Protein AF-A0A2E0XUL4-F1 (afdb_monomer_lite)

Sequence (107 aa):
MTVLIILLITSLSYIGIAFFVNEKNAEYLLSGYSLMNKQEKEKFDLKSYLIFFKKYWINIGVASSLVTCFSFLLFSEIIMIITHALVLIIPLPYFIYKFYKDFKLPE

Secondary structure (DSSP, 8-state):
-HHHHHHHHHHHHHHHHHHH--TTTHHHH-HHHHT--HHHHHHS-HHHHHHHHHHHHHHHHHHHHHHHHHHHHHS-HHHHHHHHHHHHHTTHHHHHHHHHHHSPPP-

Foldseek 3Di:
DVLLVVQLVVLVVLLVVLVVDDPVCCCPPPPLLVPDDPVQVVVWPVVVVSVLSSVLSNQLSVVLNVLLVVCVVPHDPVVSVVSSVCSVVVCVVVSVVVCCVPTPRDD

pLDDT: mean 94.45, std 7.22, range [54.19, 98.44]

Radius of gyration: 16.43 Å; chains: 1; bounding box: 32×25×50 Å

Structure (mmCIF, N/CA/C/O backbone):
data_AF-A0A2E0XUL4-F1
#
_entry.id   AF-A0A2E0XUL4-F1
#
loop_
_atom_site.group_PDB
_atom_site.id
_atom_site.type_symbol
_atom_site.label_atom_id
_atom_site.label_alt_id
_atom_site.label_comp_id
_atom_site.label_asym_id
_atom_site.label_entity_id
_atom_site.label_seq_id
_atom_site.pdbx_PDB_ins_code
_atom_site.Cartn_x
_atom_site.Cartn_y
_atom_site.Cartn_z
_atom_site.occupancy
_atom_site.B_iso_or_equiv
_atom_site.auth_seq_id
_atom_site.auth_comp_id
_atom_site.auth_asym_id
_atom_site.auth_atom_id
_atom_site.pdbx_PDB_model_num
ATOM 1 N N . MET A 1 1 ? 15.765 -5.794 -16.522 1.00 87.81 1 MET A N 1
ATOM 2 C CA . MET A 1 1 ? 15.330 -6.992 -15.756 1.00 87.81 1 MET A CA 1
ATOM 3 C C . MET A 1 1 ? 15.456 -6.783 -14.248 1.00 87.81 1 MET A C 1
ATOM 5 O O . MET A 1 1 ? 14.495 -7.045 -13.543 1.00 87.81 1 MET A O 1
ATOM 9 N N . THR A 1 2 ? 16.579 -6.259 -13.747 1.00 95.56 2 THR A N 1
ATOM 10 C CA . THR A 1 2 ? 16.774 -5.973 -12.312 1.00 95.56 2 THR A CA 1
ATOM 11 C C . THR A 1 2 ? 15.701 -5.053 -11.725 1.00 95.56 2 THR A C 1
ATOM 13 O O . THR A 1 2 ? 15.080 -5.405 -10.728 1.00 95.56 2 THR A O 1
ATOM 16 N N . VAL A 1 3 ? 15.419 -3.914 -12.370 1.00 96.06 3 VAL A N 1
ATOM 17 C CA . VAL A 1 3 ? 14.420 -2.955 -11.864 1.00 96.06 3 VAL A CA 1
ATOM 18 C C . VAL A 1 3 ? 13.013 -3.552 -11.834 1.00 96.06 3 VAL A C 1
ATOM 20 O O . VAL A 1 3 ? 12.297 -3.350 -10.863 1.00 96.06 3 VAL A O 1
ATOM 23 N N . LEU A 1 4 ? 12.641 -4.364 -12.828 1.00 97.25 4 LEU A N 1
ATOM 24 C CA . LEU A 1 4 ? 11.369 -5.094 -12.825 1.00 97.25 4 LEU A CA 1
ATOM 25 C C . LEU A 1 4 ? 11.228 -5.959 -11.563 1.00 97.25 4 LEU A C 1
ATOM 27 O O . LEU A 1 4 ? 10.227 -5.859 -10.862 1.00 97.25 4 LEU A O 1
ATOM 31 N N . ILE A 1 5 ? 12.241 -6.773 -11.250 1.00 97.88 5 ILE A N 1
ATOM 32 C CA . ILE A 1 5 ? 12.219 -7.656 -10.074 1.00 97.88 5 ILE A CA 1
ATOM 33 C C . ILE A 1 5 ? 12.096 -6.834 -8.784 1.00 97.88 5 ILE A C 1
ATOM 35 O O . ILE A 1 5 ? 11.277 -7.162 -7.928 1.00 97.88 5 ILE A O 1
ATOM 39 N N . ILE A 1 6 ? 12.855 -5.741 -8.663 1.00 98.12 6 ILE A N 1
ATOM 40 C CA . ILE A 1 6 ? 12.797 -4.846 -7.496 1.00 98.12 6 ILE A CA 1
ATOM 41 C C . ILE A 1 6 ? 11.394 -4.253 -7.328 1.00 98.12 6 ILE A C 1
ATOM 43 O O . ILE A 1 6 ? 10.852 -4.266 -6.222 1.00 98.12 6 ILE A O 1
ATOM 47 N N . LEU A 1 7 ? 10.788 -3.763 -8.411 1.00 98.12 7 LEU A N 1
ATOM 48 C CA . LEU A 1 7 ? 9.453 -3.170 -8.368 1.00 98.12 7 LEU A CA 1
ATOM 49 C C . LEU A 1 7 ? 8.376 -4.212 -8.044 1.00 98.12 7 LEU A C 1
ATOM 51 O O . LEU A 1 7 ? 7.467 -3.910 -7.281 1.00 98.12 7 LEU A O 1
ATOM 55 N N . LEU A 1 8 ? 8.500 -5.452 -8.525 1.00 98.31 8 LEU A N 1
ATOM 56 C CA . LEU A 1 8 ? 7.563 -6.528 -8.175 1.00 98.31 8 LEU A CA 1
ATOM 57 C C . LEU A 1 8 ? 7.693 -6.976 -6.713 1.00 98.31 8 LEU A C 1
ATOM 59 O O . LEU A 1 8 ? 6.681 -7.198 -6.050 1.00 98.31 8 LEU A O 1
ATOM 63 N N . ILE A 1 9 ? 8.915 -7.063 -6.179 1.00 98.44 9 ILE A N 1
ATOM 64 C CA . ILE A 1 9 ? 9.133 -7.319 -4.744 1.00 98.44 9 ILE A CA 1
ATOM 65 C C . ILE A 1 9 ? 8.546 -6.171 -3.915 1.00 98.44 9 ILE A C 1
ATOM 67 O O . ILE A 1 9 ? 7.877 -6.403 -2.907 1.00 98.44 9 ILE A O 1
ATOM 71 N N . THR A 1 10 ? 8.739 -4.934 -4.369 1.00 98.12 10 THR A N 1
ATOM 72 C CA . THR A 1 10 ? 8.145 -3.745 -3.750 1.00 98.12 10 THR A CA 1
ATOM 73 C C . THR A 1 10 ? 6.614 -3.828 -3.752 1.00 98.12 10 THR A C 1
ATOM 75 O O . THR A 1 10 ? 5.997 -3.671 -2.698 1.00 98.12 10 THR A O 1
ATOM 78 N N . SER A 1 11 ? 5.990 -4.190 -4.876 1.00 98.12 11 SER A N 1
ATOM 79 C CA . SER A 1 11 ? 4.543 -4.422 -4.959 1.00 98.12 11 SER A CA 1
ATOM 80 C C . SER A 1 11 ? 4.057 -5.526 -4.020 1.00 98.12 11 SER A C 1
ATOM 82 O O . SER A 1 11 ? 3.005 -5.386 -3.392 1.00 98.12 11 SER A O 1
ATOM 84 N N . LEU A 1 12 ? 4.826 -6.608 -3.877 1.00 98.12 12 LEU A N 1
ATOM 85 C CA . LEU A 1 12 ? 4.515 -7.683 -2.939 1.00 98.12 12 LEU A CA 1
ATOM 86 C C . LEU 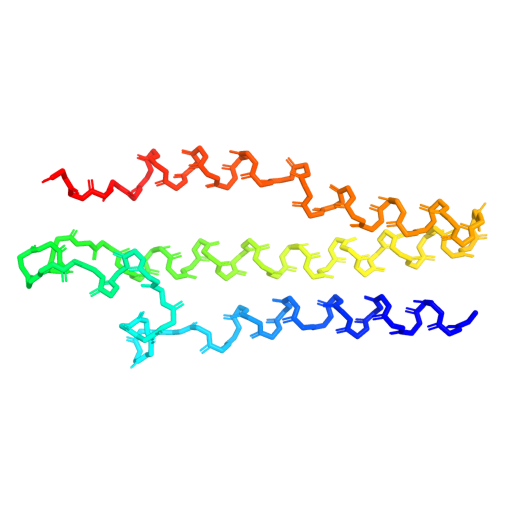A 1 12 ? 4.574 -7.196 -1.485 1.00 98.12 12 LEU A C 1
ATOM 88 O O . LEU A 1 12 ? 3.730 -7.590 -0.680 1.00 98.12 12 LEU A O 1
ATOM 92 N N . SER A 1 13 ? 5.507 -6.299 -1.151 1.00 98.12 13 SER A N 1
ATOM 93 C CA . SER A 1 13 ? 5.576 -5.706 0.189 1.00 98.12 13 SER A CA 1
ATOM 94 C C . SER A 1 13 ? 4.303 -4.926 0.549 1.00 98.12 13 SER A C 1
ATOM 96 O O . SER A 1 13 ? 3.835 -5.030 1.681 1.00 98.12 13 SER A O 1
ATOM 98 N N . TYR A 1 14 ? 3.669 -4.247 -0.418 1.00 97.44 14 TYR A N 1
ATOM 99 C CA . TYR A 1 14 ? 2.387 -3.559 -0.214 1.00 97.44 14 TYR A CA 1
ATOM 100 C C . TYR A 1 14 ? 1.267 -4.533 0.149 1.00 97.44 14 TYR A C 1
ATOM 102 O O . TYR A 1 14 ? 0.515 -4.296 1.092 1.00 97.44 14 TYR A O 1
ATOM 110 N N . ILE A 1 15 ? 1.196 -5.673 -0.541 1.00 97.81 15 ILE A N 1
ATOM 111 C CA . ILE A 1 15 ? 0.263 -6.750 -0.187 1.00 97.81 15 ILE A CA 1
ATOM 112 C C . ILE A 1 15 ? 0.598 -7.285 1.210 1.00 97.81 15 ILE A C 1
ATOM 114 O O . ILE A 1 15 ? -0.302 -7.484 2.022 1.00 97.81 15 ILE A O 1
ATOM 118 N N . GLY A 1 16 ? 1.886 -7.445 1.523 1.00 97.38 16 GLY A N 1
ATOM 119 C CA . GLY A 1 16 ? 2.364 -7.804 2.856 1.00 97.38 16 GLY A CA 1
ATOM 120 C C . GLY A 1 16 ? 1.790 -6.895 3.944 1.00 97.38 16 GLY A C 1
ATOM 121 O O . GLY A 1 16 ? 1.195 -7.401 4.894 1.00 97.38 16 GLY A O 1
ATOM 122 N N . ILE A 1 17 ? 1.872 -5.569 3.781 1.00 96.56 17 ILE A N 1
ATOM 123 C CA . ILE A 1 17 ? 1.323 -4.591 4.741 1.00 96.56 17 ILE A CA 1
ATOM 124 C C . ILE A 1 17 ? -0.159 -4.871 5.043 1.00 96.56 17 ILE A C 1
ATOM 126 O O . ILE A 1 17 ? -0.563 -4.832 6.208 1.00 96.56 17 ILE A O 1
ATOM 130 N N . ALA A 1 18 ? -0.959 -5.228 4.033 1.00 95.88 18 ALA A N 1
ATOM 131 C CA . ALA A 1 18 ? -2.369 -5.565 4.228 1.00 95.88 18 ALA A CA 1
ATOM 132 C C . ALA A 1 18 ? -2.567 -6.761 5.181 1.00 95.88 18 ALA A C 1
ATOM 134 O O . ALA A 1 18 ? -3.488 -6.767 5.996 1.00 95.88 18 ALA A O 1
ATOM 135 N N . PHE A 1 19 ? -1.713 -7.780 5.107 1.00 94.62 19 PHE A N 1
ATOM 136 C CA . PHE A 1 19 ? -1.853 -8.980 5.938 1.00 94.62 19 PHE A CA 1
ATOM 137 C C . PHE A 1 19 ? -1.152 -8.866 7.294 1.00 94.62 19 PHE A C 1
ATOM 139 O O . PHE A 1 19 ? -1.615 -9.469 8.264 1.00 94.62 19 PHE A O 1
ATOM 146 N N . PHE A 1 20 ? -0.083 -8.073 7.388 1.00 96.38 20 PHE A N 1
ATOM 147 C CA . PHE A 1 20 ? 0.643 -7.867 8.640 1.00 96.38 20 PHE A CA 1
ATOM 148 C C . PHE A 1 20 ? -0.160 -7.040 9.650 1.00 96.38 20 PHE A C 1
ATOM 150 O O . PHE A 1 20 ? -0.141 -7.370 10.836 1.00 96.38 20 PHE A O 1
ATOM 157 N N . VAL A 1 21 ? -0.898 -6.014 9.213 1.00 96.88 21 VAL A N 1
ATOM 158 C CA . VAL A 1 21 ? -1.676 -5.148 10.118 1.00 96.88 21 VAL A CA 1
ATOM 159 C C . VAL A 1 21 ? -3.042 -5.767 10.450 1.00 96.88 21 VAL A C 1
ATOM 161 O O . VAL A 1 21 ? -3.852 -6.083 9.571 1.00 96.88 21 VAL A O 1
ATOM 16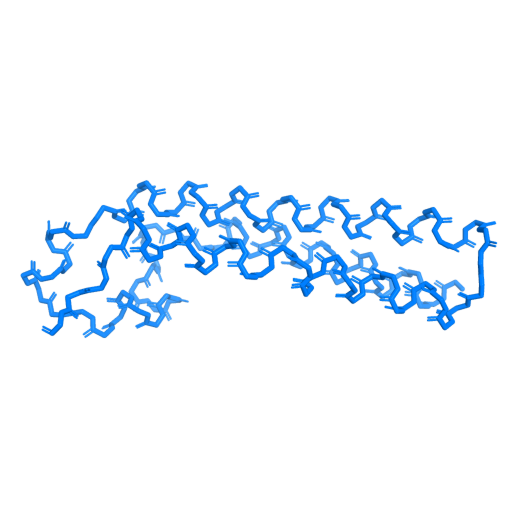4 N N . ASN A 1 22 ? -3.315 -5.951 11.741 1.00 96.62 22 ASN A N 1
ATOM 165 C CA . ASN A 1 22 ? -4.535 -6.567 12.265 1.00 96.62 22 ASN A CA 1
ATOM 166 C C . ASN A 1 22 ? -4.898 -6.025 13.662 1.00 96.62 22 ASN A C 1
ATOM 168 O O . ASN A 1 22 ? -4.159 -5.246 14.250 1.00 96.62 22 ASN A O 1
ATOM 172 N N . GLU A 1 23 ? -6.037 -6.450 14.214 1.00 95.62 23 GLU A N 1
ATOM 173 C CA . GLU A 1 23 ? -6.546 -5.950 15.504 1.00 95.62 23 GLU A CA 1
ATOM 174 C C . GLU A 1 23 ? -5.566 -6.164 16.670 1.00 95.62 23 GLU A C 1
ATOM 176 O O . GLU A 1 23 ? -5.489 -5.328 17.564 1.00 95.62 23 GLU A O 1
ATOM 181 N N . LYS A 1 24 ? -4.767 -7.242 16.648 1.00 96.12 24 LYS A N 1
ATOM 182 C CA . LYS A 1 24 ? -3.838 -7.583 17.739 1.00 96.12 24 LYS A CA 1
ATOM 183 C C . LYS A 1 24 ? -2.595 -6.698 17.772 1.00 96.12 24 LYS A C 1
ATOM 185 O O . LYS A 1 24 ? -1.956 -6.603 18.812 1.00 96.12 24 LYS A O 1
ATOM 190 N N . ASN A 1 25 ? -2.214 -6.107 16.640 1.00 96.12 25 ASN A N 1
ATOM 191 C CA . ASN A 1 25 ? -1.011 -5.279 16.525 1.00 96.12 25 ASN A CA 1
ATOM 192 C C . ASN A 1 25 ? -1.292 -3.848 16.048 1.00 96.12 25 ASN A C 1
ATOM 194 O O . ASN A 1 25 ? -0.356 -3.063 15.904 1.00 96.12 25 ASN A O 1
ATOM 198 N N . ALA A 1 26 ? -2.565 -3.490 15.863 1.00 95.25 26 ALA A N 1
ATOM 199 C CA . ALA A 1 26 ? -3.013 -2.149 15.510 1.00 95.25 26 ALA A CA 1
ATOM 200 C C . ALA A 1 26 ? -2.445 -1.082 16.456 1.00 95.25 26 ALA A C 1
ATOM 202 O O . ALA A 1 26 ? -2.004 -0.036 15.999 1.00 95.25 26 ALA A O 1
ATOM 203 N N . GLU A 1 27 ? -2.374 -1.371 17.757 1.00 95.00 27 GLU A N 1
ATOM 204 C CA . GLU A 1 27 ? -1.807 -0.458 18.758 1.00 95.00 27 GLU A CA 1
ATOM 205 C C . GLU A 1 27 ? -0.324 -0.137 18.541 1.00 95.00 27 GLU A C 1
ATOM 207 O O . GLU A 1 27 ? 0.130 0.922 18.957 1.00 95.00 27 GLU A O 1
ATOM 212 N N . TYR A 1 28 ? 0.425 -0.997 17.855 1.00 94.50 28 TYR A N 1
ATOM 213 C CA . TYR A 1 28 ? 1.850 -0.784 17.596 1.00 94.50 28 TYR A CA 1
ATOM 214 C C . TYR A 1 28 ? 2.129 -0.314 16.165 1.00 94.50 28 TYR A C 1
ATOM 216 O O . TYR A 1 28 ? 3.133 0.350 15.926 1.00 94.50 28 TYR A O 1
ATOM 224 N N . LEU A 1 29 ? 1.268 -0.674 15.208 1.00 94.88 29 LEU A N 1
ATOM 225 C CA . LEU A 1 29 ? 1.501 -0.452 13.776 1.00 94.88 29 LEU A CA 1
ATOM 226 C C . LEU A 1 29 ? 0.680 0.696 13.177 1.00 94.88 29 LEU A C 1
ATOM 228 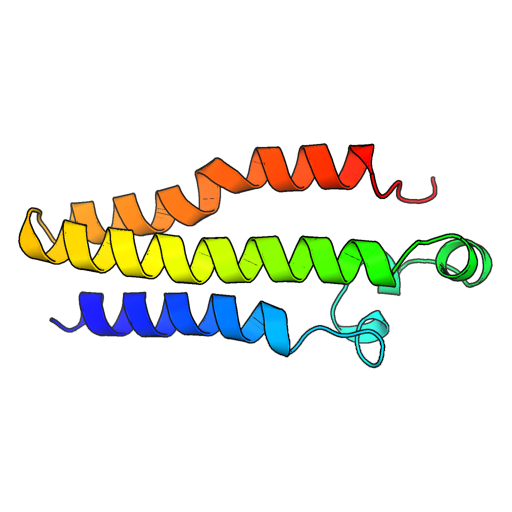O O . LEU A 1 29 ? 1.010 1.171 12.091 1.00 94.88 29 LEU A O 1
ATOM 232 N N . LEU A 1 30 ? -0.382 1.147 13.849 1.00 93.88 30 LEU A N 1
ATOM 233 C CA . LEU A 1 30 ? -1.228 2.245 13.387 1.00 93.88 30 LEU A CA 1
ATOM 234 C C . LEU A 1 30 ? -1.058 3.445 14.311 1.00 93.88 30 LEU A C 1
ATOM 236 O O . LEU A 1 30 ? -1.781 3.567 15.292 1.00 93.88 30 LEU A O 1
ATOM 240 N N . SER A 1 31 ? -0.154 4.364 13.965 1.00 89.31 31 SER A N 1
ATOM 241 C CA . SER A 1 31 ? 0.166 5.543 14.788 1.00 89.31 31 SER A CA 1
ATOM 242 C C . SER A 1 31 ? -1.069 6.337 15.227 1.00 89.31 31 SER A C 1
ATOM 244 O O . SER A 1 31 ? -1.162 6.728 16.385 1.00 89.31 31 SER A O 1
ATOM 246 N N . GLY A 1 32 ? -2.053 6.513 14.338 1.00 88.19 32 GLY A N 1
ATOM 247 C CA . GLY A 1 32 ? -3.314 7.178 14.675 1.00 88.19 32 GLY A CA 1
ATOM 248 C C . GLY A 1 32 ? -4.112 6.453 15.762 1.00 88.19 32 GLY A C 1
ATOM 249 O O . GLY A 1 32 ? -4.687 7.103 16.621 1.00 88.19 32 GLY A O 1
ATOM 250 N N . TYR A 1 33 ? -4.101 5.119 15.771 1.00 92.62 33 TYR A N 1
ATOM 251 C CA . TYR A 1 33 ? -4.750 4.312 16.807 1.00 92.62 33 TYR A CA 1
ATOM 252 C C . TYR A 1 33 ? -3.894 4.213 18.080 1.00 92.62 33 TYR A C 1
ATOM 254 O O . TYR A 1 33 ? -4.431 4.217 19.184 1.00 92.62 33 TYR A O 1
ATOM 262 N N . SER A 1 34 ? -2.562 4.168 17.957 1.00 93.31 34 SER A N 1
ATOM 263 C CA . SER A 1 34 ? -1.626 4.174 19.091 1.00 93.31 34 SER A CA 1
ATOM 264 C C . SER A 1 34 ? -1.781 5.420 19.963 1.00 93.31 34 SER A C 1
ATOM 266 O O . SER A 1 34 ? -1.707 5.320 21.185 1.00 93.31 34 SER A O 1
ATOM 268 N N . LEU A 1 35 ? -2.000 6.576 19.328 1.00 92.81 35 LEU A N 1
ATOM 269 C CA . LEU A 1 35 ? -2.142 7.872 19.993 1.00 92.81 35 LEU A CA 1
ATOM 270 C C . LEU A 1 35 ? -3.503 8.064 20.675 1.00 92.81 35 LEU A C 1
ATOM 272 O O . LEU A 1 35 ? -3.621 8.940 21.527 1.00 92.81 35 LEU A O 1
ATOM 276 N N . MET A 1 36 ? -4.507 7.251 20.335 1.00 92.19 36 MET A N 1
ATOM 277 C CA . MET A 1 36 ? -5.829 7.352 20.943 1.00 92.19 36 MET A CA 1
ATOM 278 C C . MET A 1 36 ? -5.806 6.932 22.416 1.00 92.19 36 MET A C 1
ATOM 280 O O . MET A 1 36 ? -5.253 5.887 22.789 1.00 92.19 36 MET A O 1
ATOM 284 N N . ASN A 1 37 ? -6.483 7.707 23.258 1.00 92.31 37 ASN A N 1
ATOM 285 C CA . ASN A 1 37 ? -6.779 7.319 24.630 1.00 92.31 37 ASN A CA 1
ATOM 286 C C . ASN A 1 37 ? -7.839 6.197 24.669 1.00 92.31 37 ASN A C 1
ATOM 288 O O . ASN A 1 37 ? -8.408 5.786 23.657 1.00 92.31 37 ASN A O 1
ATOM 292 N N . LYS A 1 38 ? -8.122 5.667 25.862 1.00 92.81 38 LYS A N 1
ATOM 293 C CA . LYS A 1 38 ? -9.036 4.526 26.013 1.00 92.81 38 LYS A CA 1
ATOM 294 C C . LYS A 1 38 ? -10.460 4.815 25.506 1.00 92.81 38 LYS A C 1
ATOM 296 O O . LYS A 1 38 ? -11.038 3.967 24.836 1.00 92.81 38 LYS A O 1
ATOM 301 N N . GLN A 1 39 ? -11.002 6.002 25.783 1.00 91.69 39 GLN A N 1
ATOM 302 C CA . GLN A 1 39 ? -12.364 6.377 25.373 1.00 91.69 39 GLN A CA 1
ATOM 303 C C . GLN A 1 39 ? -12.481 6.536 23.853 1.00 91.69 39 GLN A C 1
ATOM 305 O O . GLN A 1 39 ? -13.525 6.263 23.265 1.00 91.69 39 GLN A O 1
ATOM 310 N N . GLU A 1 40 ? -11.408 6.990 23.219 1.00 92.00 40 GLU A N 1
ATOM 311 C CA . GLU A 1 40 ? -11.300 7.152 21.773 1.00 92.00 40 GLU A CA 1
ATOM 312 C C . GLU A 1 40 ? -11.194 5.803 21.069 1.00 92.00 40 GLU A C 1
ATOM 314 O O . GLU A 1 40 ? -11.945 5.545 20.128 1.00 92.00 40 GLU A O 1
ATOM 319 N N . LYS A 1 41 ? -10.341 4.906 21.585 1.00 91.81 41 LYS A N 1
ATOM 320 C CA . LYS A 1 41 ? -10.217 3.526 21.094 1.00 91.81 41 LYS A CA 1
ATOM 321 C C . LYS A 1 41 ? -11.544 2.770 21.182 1.00 91.81 41 LYS A C 1
ATOM 323 O O . LYS A 1 41 ? -11.889 2.058 20.248 1.00 91.81 41 LYS A O 1
ATOM 328 N N . GLU A 1 42 ? -12.306 2.957 22.261 1.00 90.81 42 GLU A N 1
ATOM 329 C CA . GLU A 1 42 ? -13.630 2.336 22.440 1.00 90.81 42 GLU A CA 1
ATOM 330 C C . GLU A 1 42 ? -14.677 2.828 21.422 1.00 90.81 42 GLU A C 1
ATOM 332 O O . GLU A 1 42 ? -15.606 2.091 21.096 1.00 90.81 42 GLU A O 1
ATOM 337 N N . LYS A 1 43 ? -14.533 4.053 20.902 1.00 91.44 43 LYS A N 1
ATOM 338 C CA . LYS A 1 43 ? -15.438 4.638 19.896 1.00 91.44 43 LYS A CA 1
ATOM 339 C C . LYS A 1 43 ? -14.969 4.418 18.457 1.00 91.44 43 LYS A C 1
ATOM 341 O O . LYS A 1 43 ? -15.765 4.576 17.532 1.00 91.44 43 LYS A O 1
ATOM 346 N N . PHE A 1 44 ? -13.693 4.103 18.252 1.00 92.44 44 PHE A N 1
ATOM 347 C CA . PHE A 1 44 ? -13.111 3.926 16.929 1.00 92.44 44 PHE A CA 1
ATOM 348 C C . PHE A 1 44 ? -13.499 2.568 16.333 1.00 92.44 44 PHE A C 1
ATOM 350 O O . PHE A 1 44 ? -13.189 1.517 16.893 1.00 92.44 44 PHE A O 1
ATOM 357 N N . ASP A 1 45 ? -14.126 2.571 15.154 1.00 94.31 45 ASP A N 1
ATOM 358 C CA . ASP A 1 45 ? -14.438 1.338 14.422 1.00 94.31 45 ASP A CA 1
ATOM 359 C C . ASP A 1 45 ? -13.178 0.761 13.746 1.00 94.31 45 ASP A C 1
ATOM 361 O O . ASP A 1 45 ? -12.967 0.859 12.529 1.00 94.31 45 ASP A O 1
ATOM 365 N N . LEU A 1 46 ? -12.317 0.147 14.567 1.00 94.94 46 LEU A N 1
ATOM 366 C CA . LEU A 1 46 ? -11.056 -0.453 14.134 1.00 94.94 46 LEU A CA 1
ATOM 367 C C . LEU A 1 46 ? -11.273 -1.544 13.083 1.00 94.94 46 LEU A C 1
ATOM 369 O O . LEU A 1 46 ? -10.480 -1.675 12.149 1.00 94.94 46 LEU A O 1
ATOM 373 N N . LYS A 1 47 ? -12.344 -2.329 13.209 1.00 95.69 47 LYS A N 1
ATOM 374 C CA . LYS A 1 47 ? -12.604 -3.460 12.318 1.00 95.69 47 LYS A CA 1
ATOM 375 C C . LYS A 1 47 ? -12.920 -2.979 10.906 1.00 95.69 47 LYS A C 1
ATOM 377 O O . LYS A 1 47 ? -12.306 -3.461 9.947 1.00 95.69 47 LYS A O 1
ATOM 382 N N . SER A 1 48 ? -13.817 -2.004 10.769 1.00 96.12 48 SER A N 1
ATOM 383 C CA . SER A 1 48 ? -14.123 -1.402 9.468 1.00 96.12 48 SER A CA 1
ATOM 384 C C . SER A 1 48 ? -12.916 -0.660 8.890 1.00 96.12 48 SER A C 1
ATOM 386 O O . SER A 1 48 ? -12.648 -0.782 7.689 1.00 96.12 48 SER A O 1
ATOM 388 N N . TYR A 1 49 ? -12.132 0.027 9.732 1.00 95.94 49 TYR A N 1
ATOM 389 C CA . TYR A 1 49 ? -10.889 0.673 9.302 1.00 95.94 49 TYR A CA 1
ATOM 390 C C . TYR A 1 49 ? -9.896 -0.340 8.723 1.00 95.94 49 TYR A C 1
ATOM 392 O O . TYR A 1 49 ? -9.368 -0.133 7.630 1.00 95.94 49 TYR A O 1
ATOM 400 N N . LEU A 1 50 ? -9.671 -1.469 9.400 1.00 96.94 50 LEU A N 1
ATOM 401 C CA . LEU A 1 50 ? -8.753 -2.505 8.928 1.00 96.94 50 LEU A CA 1
ATOM 402 C C . LEU A 1 50 ? -9.221 -3.138 7.613 1.00 96.94 50 LEU A C 1
ATOM 404 O O . LEU A 1 50 ? -8.388 -3.435 6.758 1.00 96.94 50 LEU A O 1
ATOM 408 N N . ILE A 1 51 ? -10.530 -3.317 7.403 1.00 97.19 51 ILE A N 1
ATOM 409 C CA . ILE A 1 51 ? -11.073 -3.783 6.113 1.00 97.19 51 ILE A CA 1
ATOM 410 C C . ILE A 1 51 ? -10.757 -2.770 5.002 1.00 97.19 51 ILE A C 1
ATOM 412 O O . ILE A 1 51 ? -10.288 -3.153 3.925 1.00 97.19 51 ILE A O 1
ATOM 416 N N . PHE A 1 52 ? -10.975 -1.479 5.264 1.00 96.88 52 PHE A N 1
ATOM 417 C CA . PHE A 1 52 ? -10.648 -0.399 4.333 1.00 96.88 52 PHE A CA 1
ATOM 418 C C . PHE A 1 52 ? -9.141 -0.335 4.024 1.00 96.88 52 PHE A C 1
ATOM 420 O O . PHE A 1 52 ? -8.755 -0.336 2.852 1.00 96.88 52 PHE A O 1
ATOM 427 N N . PHE A 1 53 ? -8.300 -0.360 5.058 1.00 96.69 53 PHE A N 1
ATOM 428 C CA . PHE A 1 53 ? -6.840 -0.351 4.967 1.00 96.69 53 PHE A CA 1
ATOM 429 C C . PHE A 1 53 ? -6.314 -1.532 4.143 1.00 96.69 53 PHE A C 1
ATOM 431 O O . PHE A 1 53 ? -5.526 -1.348 3.214 1.00 96.69 53 PHE A O 1
ATOM 438 N N . LYS A 1 54 ? -6.808 -2.744 4.417 1.00 97.62 54 LYS A N 1
ATOM 439 C CA . LYS A 1 54 ? -6.452 -3.958 3.668 1.00 97.62 54 LYS A CA 1
ATOM 440 C C . LYS A 1 54 ? -6.789 -3.836 2.195 1.00 97.62 54 LYS A C 1
ATOM 442 O O . LYS A 1 54 ? -5.946 -4.107 1.343 1.00 97.62 54 LYS A O 1
ATOM 447 N N . LYS A 1 55 ? -8.015 -3.401 1.893 1.00 97.69 55 LYS A N 1
ATOM 448 C CA . LYS A 1 55 ? -8.470 -3.224 0.513 1.00 97.69 55 LYS A CA 1
ATOM 449 C C . LYS A 1 55 ? -7.602 -2.212 -0.234 1.00 97.69 55 LYS A C 1
ATOM 451 O O . LYS A 1 55 ? -7.265 -2.455 -1.389 1.00 97.69 55 LYS A O 1
ATOM 456 N N . TYR A 1 56 ? -7.219 -1.114 0.416 1.00 97.62 56 TYR A N 1
ATOM 457 C CA . TYR A 1 56 ? -6.322 -0.122 -0.171 1.00 97.62 56 TYR A CA 1
ATOM 458 C C . TYR A 1 56 ? -4.963 -0.730 -0.543 1.00 97.62 56 TYR A C 1
ATOM 460 O O . TYR A 1 56 ? -4.574 -0.684 -1.707 1.00 97.62 56 TYR A O 1
ATOM 468 N N . TRP A 1 57 ? -4.275 -1.365 0.407 1.00 98.06 57 TRP A N 1
ATOM 469 C CA . TRP A 1 57 ? -2.934 -1.908 0.177 1.00 98.06 57 TRP A CA 1
ATOM 470 C C . TRP A 1 57 ? -2.900 -3.081 -0.808 1.00 98.06 57 TRP A C 1
ATOM 472 O O . TRP A 1 57 ? -1.988 -3.153 -1.632 1.00 98.06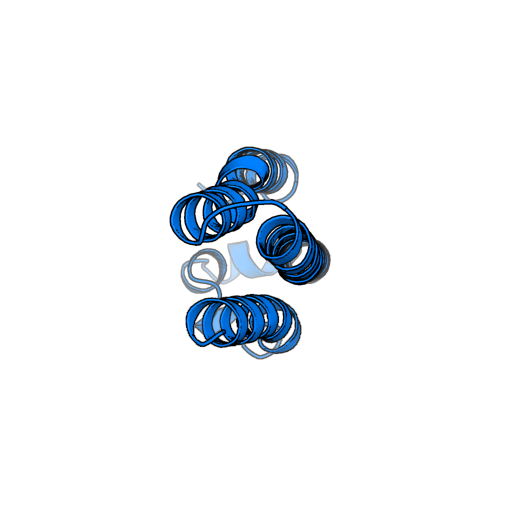 57 TRP A O 1
ATOM 482 N N . ILE A 1 58 ? -3.917 -3.951 -0.800 1.00 98.44 58 ILE A N 1
ATOM 483 C CA . ILE A 1 58 ? -4.062 -5.007 -1.816 1.00 98.44 58 ILE A CA 1
ATOM 484 C C . ILE A 1 58 ? -4.232 -4.383 -3.205 1.00 98.44 58 ILE A C 1
ATOM 486 O O . ILE A 1 58 ? -3.542 -4.785 -4.140 1.00 98.44 58 ILE A O 1
ATOM 490 N N . ASN A 1 59 ? -5.102 -3.376 -3.341 1.00 98.19 59 ASN A N 1
ATOM 491 C CA . ASN A 1 59 ? -5.312 -2.696 -4.619 1.00 98.19 59 ASN A CA 1
ATOM 492 C C . ASN A 1 59 ? -4.031 -2.014 -5.115 1.00 98.19 59 ASN A C 1
ATOM 494 O O . ASN A 1 59 ? -3.715 -2.138 -6.294 1.00 98.19 59 ASN A O 1
ATOM 498 N N . ILE A 1 60 ? -3.274 -1.351 -4.233 1.00 98.19 60 ILE A N 1
ATOM 499 C CA . ILE A 1 60 ? -1.971 -0.757 -4.570 1.00 98.19 60 ILE A CA 1
ATOM 500 C C . ILE A 1 60 ? -0.987 -1.835 -5.032 1.00 98.19 60 ILE A C 1
ATOM 502 O O . ILE A 1 60 ? -0.361 -1.675 -6.078 1.00 98.19 60 ILE A O 1
ATOM 506 N N . GLY A 1 61 ? -0.869 -2.949 -4.308 1.00 98.31 61 GLY A N 1
ATOM 507 C CA . GLY A 1 61 ? 0.025 -4.051 -4.669 1.00 98.31 61 GLY A CA 1
ATOM 508 C C . GLY A 1 61 ? -0.304 -4.678 -6.026 1.00 98.31 61 GLY A C 1
ATOM 509 O O . GLY A 1 61 ? 0.582 -4.843 -6.866 1.00 98.31 61 GLY A O 1
ATOM 510 N N . VAL A 1 62 ? -1.584 -4.960 -6.286 1.00 98.44 62 VAL A N 1
ATOM 511 C CA . VAL A 1 62 ? -2.043 -5.521 -7.568 1.00 98.44 62 VAL A CA 1
ATOM 512 C C . VAL A 1 62 ? -1.879 -4.511 -8.705 1.00 98.44 62 VAL A C 1
ATOM 514 O O . VAL A 1 62 ? -1.299 -4.847 -9.738 1.00 98.44 62 VAL A O 1
ATOM 517 N N . ALA A 1 63 ? -2.339 -3.270 -8.527 1.00 98.31 63 ALA A N 1
ATOM 518 C CA . ALA A 1 63 ? -2.263 -2.245 -9.565 1.00 98.31 63 ALA A CA 1
ATOM 519 C C . ALA A 1 63 ?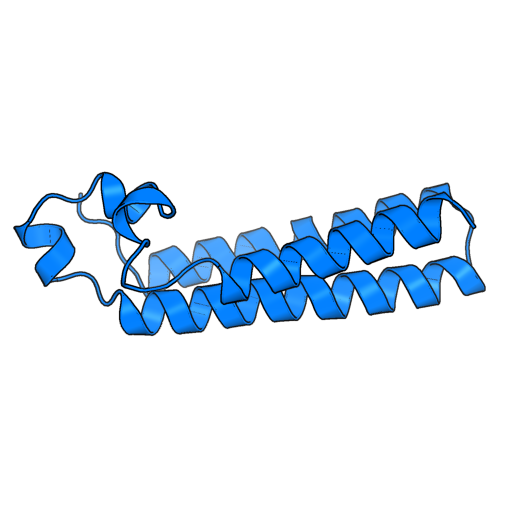 -0.811 -1.903 -9.923 1.00 98.31 63 ALA A C 1
ATOM 521 O O . ALA A 1 63 ? -0.485 -1.809 -11.104 1.00 98.31 63 ALA A O 1
ATOM 522 N N . SER A 1 64 ? 0.072 -1.773 -8.927 1.00 98.25 64 SER A N 1
ATOM 523 C CA . SER A 1 64 ? 1.490 -1.473 -9.162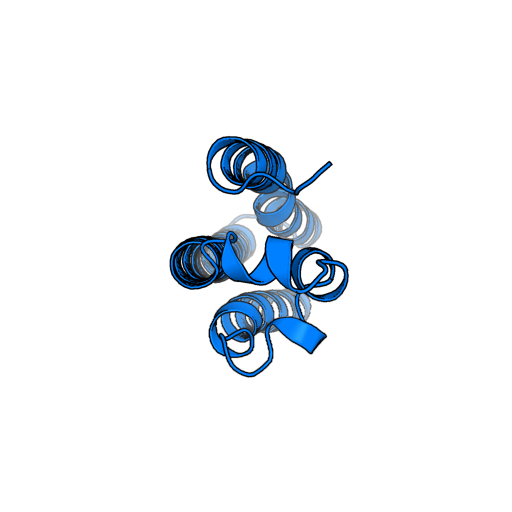 1.00 98.25 64 SER A CA 1
ATOM 524 C C . SER A 1 64 ? 2.197 -2.632 -9.865 1.00 98.25 64 SER A C 1
ATOM 526 O O . SER A 1 64 ? 2.955 -2.386 -10.798 1.00 98.25 64 SER A O 1
ATOM 528 N N . SER A 1 65 ? 1.873 -3.885 -9.516 1.00 98.25 65 SER A N 1
ATOM 529 C CA . SER A 1 65 ? 2.396 -5.071 -10.211 1.00 98.25 65 SER A CA 1
ATOM 530 C C . SER A 1 65 ? 1.981 -5.089 -11.683 1.00 98.25 65 SER A C 1
ATOM 532 O O . SER A 1 65 ? 2.821 -5.269 -12.563 1.00 98.25 65 SER A O 1
ATOM 534 N N . LEU A 1 66 ? 0.690 -4.867 -11.962 1.00 98.25 66 LEU A N 1
ATOM 535 C CA . LEU A 1 66 ? 0.163 -4.847 -13.328 1.00 98.25 66 LEU A CA 1
ATOM 536 C C . LEU A 1 66 ? 0.786 -3.714 -14.145 1.00 98.25 66 LEU A C 1
ATOM 538 O O . LEU A 1 66 ? 1.307 -3.970 -15.228 1.00 98.25 66 LEU A O 1
ATOM 542 N N . VAL A 1 67 ? 0.783 -2.485 -13.622 1.00 98.00 67 VAL A N 1
ATOM 543 C CA . VAL A 1 67 ? 1.365 -1.319 -14.305 1.00 98.00 67 VAL A CA 1
ATOM 544 C C . VAL A 1 67 ? 2.853 -1.522 -14.564 1.00 98.00 67 VAL A C 1
ATOM 546 O O . VAL A 1 67 ? 3.309 -1.240 -15.665 1.00 98.00 67 VAL A O 1
ATOM 549 N N . THR A 1 68 ? 3.610 -2.073 -13.615 1.00 97.88 68 THR A N 1
ATOM 550 C CA . THR A 1 68 ? 5.027 -2.388 -13.832 1.00 97.88 68 THR A CA 1
ATOM 551 C C . THR A 1 68 ? 5.225 -3.428 -14.932 1.00 97.88 68 THR A C 1
ATOM 553 O O . THR A 1 68 ? 6.059 -3.208 -15.808 1.00 97.88 68 THR A O 1
ATOM 556 N N . CYS A 1 69 ? 4.457 -4.522 -14.935 1.00 97.75 69 CYS A N 1
ATOM 557 C CA . CYS A 1 69 ? 4.533 -5.533 -15.992 1.00 97.75 69 CYS A CA 1
ATOM 558 C C . CYS A 1 69 ? 4.182 -4.949 -17.368 1.00 97.75 69 CYS A C 1
ATOM 560 O O . CYS A 1 69 ? 4.912 -5.183 -18.328 1.00 97.75 69 CYS A O 1
ATOM 562 N N . PHE A 1 70 ? 3.112 -4.155 -17.469 1.00 97.62 70 PHE A N 1
ATOM 563 C CA . PHE A 1 70 ? 2.743 -3.485 -18.719 1.00 97.62 70 PHE A CA 1
ATOM 564 C C . PHE A 1 70 ? 3.815 -2.491 -19.171 1.00 97.62 70 PHE A C 1
ATOM 566 O O . PHE A 1 70 ? 4.208 -2.500 -20.337 1.00 97.62 70 PHE A O 1
ATOM 573 N N . SER A 1 71 ? 4.333 -1.670 -18.256 1.00 97.00 71 SER A N 1
ATOM 574 C CA . SER A 1 71 ? 5.352 -0.677 -18.586 1.00 97.00 71 SER A CA 1
ATOM 575 C C . SER A 1 71 ? 6.678 -1.302 -19.002 1.00 97.00 71 SER A C 1
ATOM 577 O O . SER A 1 71 ? 7.346 -0.764 -19.880 1.00 97.00 71 SER A O 1
ATOM 579 N N . PHE A 1 72 ? 7.040 -2.450 -18.430 1.00 96.94 72 PHE A N 1
ATOM 580 C CA . PHE A 1 72 ? 8.225 -3.206 -18.831 1.00 96.94 72 PHE A CA 1
ATOM 581 C C . PHE A 1 72 ? 8.162 -3.683 -20.291 1.00 96.94 72 PHE A C 1
ATOM 583 O O . PHE A 1 72 ? 9.190 -3.727 -20.961 1.00 96.94 72 PHE A O 1
ATOM 590 N N . LEU A 1 73 ? 6.970 -4.032 -20.788 1.00 95.94 73 LEU A N 1
ATOM 591 C CA . LEU A 1 73 ? 6.783 -4.523 -22.158 1.00 95.94 73 LEU A CA 1
ATOM 592 C C . LEU A 1 73 ? 6.789 -3.404 -23.208 1.00 95.94 73 LEU A C 1
ATOM 594 O O . LEU A 1 73 ? 7.094 -3.668 -24.369 1.00 95.94 73 LEU A O 1
ATOM 598 N N . LEU A 1 74 ? 6.412 -2.182 -22.821 1.00 95.50 74 LEU A N 1
ATOM 599 C CA . LEU A 1 74 ? 6.073 -1.109 -23.763 1.00 95.50 74 LEU A CA 1
ATOM 600 C C . LEU A 1 74 ? 6.987 0.119 -23.677 1.00 95.50 74 LEU A C 1
ATOM 602 O O . LEU A 1 74 ? 7.030 0.903 -24.625 1.00 95.50 74 LEU A O 1
ATOM 606 N N . PHE A 1 75 ? 7.697 0.320 -22.564 1.00 95.88 75 PHE A N 1
ATOM 607 C CA . PHE A 1 75 ? 8.383 1.581 -22.277 1.00 95.88 75 PHE A CA 1
ATOM 608 C C . PHE A 1 75 ? 9.801 1.401 -21.723 1.00 95.88 75 PHE A C 1
ATOM 610 O O . PHE A 1 75 ? 10.273 0.299 -21.454 1.00 95.88 75 PHE A O 1
ATOM 617 N N . SER A 1 76 ? 10.498 2.529 -21.556 1.00 96.19 76 SER A N 1
ATOM 618 C CA . SER A 1 76 ? 11.817 2.575 -20.929 1.00 96.19 76 SER A CA 1
ATOM 619 C C . SER A 1 76 ? 11.744 2.356 -19.416 1.00 96.19 76 SER A C 1
ATOM 621 O O . SER A 1 76 ? 10.711 2.554 -18.773 1.00 96.19 76 SER A O 1
ATOM 623 N N . GLU A 1 77 ? 12.886 2.012 -18.822 1.00 96.00 77 GLU A N 1
ATOM 624 C CA . GLU A 1 77 ? 13.008 1.795 -17.379 1.00 96.00 77 GLU A CA 1
ATOM 625 C C . GLU A 1 77 ? 12.586 3.024 -16.553 1.00 96.00 77 GLU A C 1
ATOM 627 O O . GLU A 1 77 ? 11.891 2.885 -15.549 1.00 96.00 77 GLU A O 1
ATOM 632 N N . ILE A 1 78 ? 12.918 4.235 -17.015 1.00 97.06 78 ILE A N 1
ATOM 633 C CA . ILE A 1 78 ? 12.523 5.490 -16.356 1.00 97.06 78 ILE A CA 1
ATOM 634 C C . ILE A 1 78 ? 10.996 5.627 -16.324 1.00 97.06 78 ILE A C 1
ATOM 636 O O . ILE A 1 78 ? 10.422 5.949 -15.284 1.00 97.06 78 ILE A O 1
ATOM 640 N N . ILE A 1 79 ? 10.322 5.340 -17.441 1.00 96.69 79 ILE A N 1
ATOM 641 C CA . ILE A 1 79 ? 8.857 5.408 -17.519 1.00 96.69 79 ILE A CA 1
ATOM 642 C C . ILE A 1 79 ? 8.228 4.339 -16.618 1.00 96.69 79 ILE A C 1
ATOM 644 O O . ILE A 1 79 ? 7.241 4.618 -15.938 1.00 96.69 79 ILE A O 1
ATOM 648 N N . MET A 1 80 ? 8.809 3.140 -16.543 1.00 97.38 80 MET A N 1
ATOM 649 C CA . MET A 1 80 ? 8.354 2.088 -15.630 1.00 97.38 80 MET A CA 1
ATOM 650 C C . MET A 1 80 ? 8.422 2.528 -14.158 1.00 97.38 80 MET A C 1
ATOM 652 O O . MET A 1 80 ? 7.465 2.312 -13.416 1.00 97.38 80 MET A O 1
ATOM 656 N N . ILE A 1 81 ? 9.507 3.187 -13.743 1.00 97.94 81 ILE A N 1
ATOM 657 C CA . ILE A 1 81 ? 9.658 3.707 -12.374 1.00 97.94 81 ILE A CA 1
ATOM 658 C C . ILE A 1 81 ? 8.631 4.812 -12.094 1.00 97.94 81 ILE A C 1
ATOM 660 O O . ILE A 1 81 ? 7.941 4.768 -11.074 1.00 97.94 81 ILE A O 1
ATOM 664 N N . ILE A 1 82 ? 8.491 5.779 -13.007 1.00 98.12 82 ILE A N 1
ATOM 665 C CA . ILE A 1 82 ? 7.540 6.893 -12.859 1.00 98.12 82 ILE A CA 1
ATOM 666 C C . ILE A 1 82 ? 6.106 6.365 -12.770 1.00 98.12 82 ILE A C 1
ATOM 668 O O . ILE A 1 82 ? 5.362 6.735 -11.865 1.00 98.12 82 ILE A O 1
ATOM 672 N N . THR A 1 83 ? 5.715 5.474 -13.683 1.00 97.44 83 THR A N 1
ATOM 673 C CA . THR A 1 83 ? 4.358 4.907 -13.706 1.00 97.44 83 THR A CA 1
ATOM 674 C C . THR A 1 83 ? 4.064 4.077 -12.460 1.00 97.44 83 THR A C 1
ATOM 676 O O . THR A 1 83 ? 2.976 4.214 -11.904 1.00 97.44 83 THR A O 1
ATOM 679 N N . HIS A 1 84 ? 5.028 3.301 -11.953 1.00 98.25 84 HIS A N 1
ATOM 680 C CA . HIS A 1 84 ? 4.883 2.607 -10.672 1.00 98.25 84 HIS A CA 1
ATOM 681 C C . HIS A 1 84 ? 4.651 3.594 -9.517 1.00 98.25 84 HIS A C 1
ATOM 683 O O . HIS A 1 84 ? 3.708 3.420 -8.751 1.00 98.25 84 HIS A O 1
ATOM 689 N N . ALA A 1 85 ? 5.444 4.668 -9.418 1.00 98.00 85 ALA A N 1
ATOM 690 C CA . ALA A 1 85 ? 5.283 5.680 -8.370 1.00 98.00 85 ALA A CA 1
ATOM 691 C C . ALA A 1 85 ? 3.916 6.389 -8.431 1.00 98.00 85 ALA A C 1
ATOM 693 O O . ALA A 1 85 ? 3.292 6.640 -7.398 1.00 98.00 85 ALA A O 1
ATOM 694 N N . LEU A 1 86 ? 3.407 6.667 -9.635 1.00 98.12 86 LEU A N 1
ATOM 695 C CA . LEU A 1 86 ? 2.091 7.286 -9.818 1.00 98.12 86 LEU A CA 1
ATOM 696 C C . LEU A 1 86 ? 0.948 6.417 -9.279 1.00 98.12 86 LEU A C 1
ATOM 698 O O . LEU A 1 86 ? -0.010 6.963 -8.730 1.00 98.12 86 LEU A O 1
ATOM 702 N N . VAL A 1 87 ? 1.061 5.087 -9.362 1.00 97.88 87 VAL A N 1
ATOM 703 C CA . VAL A 1 87 ? 0.069 4.166 -8.777 1.00 97.88 87 VAL A CA 1
ATOM 704 C C . VAL A 1 87 ? -0.034 4.328 -7.260 1.00 97.88 87 VAL A C 1
ATOM 706 O O . VAL A 1 87 ? -1.108 4.109 -6.710 1.00 97.88 87 VAL A O 1
ATOM 709 N N . LEU A 1 88 ? 1.036 4.745 -6.579 1.00 96.50 88 LEU A N 1
ATOM 710 C CA . LEU A 1 88 ? 0.997 5.023 -5.144 1.00 96.50 88 LEU A CA 1
ATOM 711 C C . LEU A 1 88 ? 0.418 6.401 -4.831 1.00 96.50 88 LEU A C 1
ATOM 713 O O . LEU A 1 88 ? -0.358 6.552 -3.889 1.00 96.50 88 LEU A O 1
ATOM 717 N N . ILE A 1 89 ? 0.822 7.411 -5.600 1.00 97.19 89 ILE A N 1
ATOM 718 C CA . ILE A 1 89 ? 0.528 8.813 -5.289 1.00 97.19 89 ILE A CA 1
ATOM 719 C C . ILE A 1 89 ? -0.918 9.164 -5.643 1.00 97.19 89 ILE A C 1
ATOM 721 O O . ILE A 1 89 ? -1.601 9.808 -4.850 1.00 97.19 89 ILE A O 1
ATOM 725 N N . ILE A 1 90 ? -1.407 8.740 -6.811 1.00 97.12 90 ILE A N 1
ATOM 726 C CA . ILE A 1 90 ? -2.732 9.136 -7.314 1.00 97.12 90 ILE A CA 1
ATOM 727 C C . ILE A 1 90 ? -3.879 8.671 -6.393 1.00 97.12 90 ILE A C 1
ATOM 729 O O . ILE A 1 90 ? -4.793 9.461 -6.153 1.00 97.12 90 ILE A O 1
ATOM 733 N N . PRO A 1 91 ? -3.878 7.442 -5.839 1.00 96.44 91 PRO A N 1
ATOM 734 C CA . PRO A 1 91 ? -4.949 6.988 -4.949 1.00 96.44 91 PRO A CA 1
ATOM 735 C C . PRO A 1 91 ? -4.862 7.545 -3.523 1.00 96.44 91 PRO A C 1
ATOM 737 O O . PRO A 1 91 ? -5.844 7.461 -2.780 1.00 96.44 91 PRO A O 1
ATOM 740 N N . LEU A 1 92 ? -3.717 8.108 -3.121 1.00 95.94 92 LEU A N 1
ATOM 741 C CA . LEU A 1 92 ? -3.482 8.553 -1.748 1.00 95.94 92 LEU A CA 1
ATOM 742 C C . LEU A 1 92 ? -4.444 9.678 -1.304 1.00 95.94 92 LEU A C 1
ATOM 744 O O . LEU A 1 92 ? -5.030 9.543 -0.228 1.00 95.94 92 LEU A O 1
ATOM 748 N N . PRO A 1 93 ? -4.714 10.735 -2.102 1.00 96.75 93 PRO A N 1
ATOM 749 C CA . PRO A 1 93 ? -5.730 11.732 -1.761 1.00 96.75 93 PRO A CA 1
ATOM 750 C C . PRO A 1 93 ? -7.117 11.131 -1.505 1.00 96.75 93 PRO A C 1
ATOM 752 O O . PRO A 1 93 ? -7.796 11.533 -0.563 1.00 96.75 93 PRO A O 1
ATOM 755 N N . TYR A 1 94 ? -7.533 10.139 -2.301 1.00 94.81 94 TYR A N 1
ATOM 756 C CA . TYR A 1 94 ? -8.811 9.453 -2.094 1.00 94.81 94 TYR A CA 1
ATOM 757 C C . TYR A 1 94 ? -8.816 8.648 -0.792 1.00 94.81 94 TYR A C 1
ATOM 759 O O . TYR A 1 94 ? -9.804 8.684 -0.055 1.00 94.81 94 TYR A O 1
ATOM 767 N N . PHE A 1 95 ? -7.719 7.945 -0.492 1.00 95.25 95 PHE A N 1
ATOM 768 C CA . PHE A 1 95 ? -7.566 7.226 0.770 1.00 95.25 95 PHE A CA 1
ATOM 769 C C . PHE A 1 95 ? -7.713 8.167 1.967 1.00 95.25 95 PHE A C 1
ATOM 771 O O . PHE A 1 95 ? -8.499 7.879 2.865 1.00 95.25 95 PHE A O 1
ATOM 778 N N . ILE A 1 96 ? -7.024 9.311 1.942 1.00 94.31 96 ILE A N 1
ATOM 779 C CA . ILE A 1 96 ? -7.075 10.323 3.004 1.00 94.31 96 ILE A CA 1
ATOM 780 C C . ILE A 1 96 ? -8.486 10.908 3.136 1.00 94.31 96 ILE A C 1
ATOM 782 O O . ILE A 1 96 ? -9.034 10.949 4.236 1.00 94.31 96 ILE A O 1
ATOM 786 N N . TYR A 1 97 ? -9.105 11.318 2.026 1.00 94.88 97 TYR A N 1
ATOM 787 C CA . TYR A 1 97 ? -10.470 11.849 2.032 1.00 94.88 97 TYR A CA 1
ATOM 788 C C . TYR A 1 97 ? -11.460 10.857 2.648 1.00 94.88 97 TYR A C 1
ATOM 790 O O . TYR A 1 97 ? -12.236 11.209 3.537 1.00 94.88 97 TYR A O 1
ATOM 798 N N . LYS A 1 98 ? -11.420 9.602 2.192 1.00 93.81 98 LYS A N 1
ATOM 799 C CA . LYS A 1 98 ? -12.315 8.560 2.688 1.00 93.81 98 LYS A CA 1
ATOM 800 C C . LYS A 1 98 ? -12.030 8.220 4.148 1.00 93.81 98 LYS A C 1
ATOM 802 O O . LYS A 1 98 ? -12.970 8.013 4.906 1.00 93.81 98 LYS A O 1
ATOM 807 N N . PHE A 1 99 ? -10.757 8.226 4.541 1.00 92.94 99 PHE A N 1
ATOM 808 C CA . PHE A 1 99 ? -10.356 8.059 5.929 1.00 92.94 99 PHE A CA 1
ATOM 809 C C . PHE A 1 99 ? -11.012 9.110 6.829 1.00 92.94 99 PHE A C 1
ATOM 811 O O . PHE A 1 99 ? -11.739 8.739 7.738 1.00 92.94 99 PHE A O 1
ATOM 818 N N . TYR A 1 100 ? -10.852 10.402 6.535 1.00 91.06 100 TYR A N 1
ATOM 819 C CA . TYR A 1 100 ? -11.445 11.468 7.356 1.00 91.06 100 TYR A CA 1
ATOM 820 C C . TYR A 1 100 ? -12.974 11.486 7.336 1.00 91.06 100 TYR A C 1
ATOM 822 O O . TYR A 1 100 ? -13.603 11.864 8.325 1.00 91.06 100 TYR A O 1
ATOM 830 N N . LYS A 1 101 ? -13.579 11.097 6.211 1.00 91.75 101 LYS A N 1
ATOM 831 C CA . LYS A 1 101 ? -15.033 11.029 6.075 1.00 91.75 101 LYS A CA 1
ATOM 832 C C . LYS A 1 101 ? -15.641 9.918 6.935 1.00 91.75 101 LYS A C 1
ATOM 834 O O . LYS A 1 101 ? -16.653 10.158 7.589 1.00 91.75 101 LYS A O 1
ATOM 839 N N . ASP A 1 102 ? -15.039 8.730 6.909 1.00 90.75 102 ASP A N 1
ATOM 840 C CA . ASP A 1 102 ? -15.632 7.512 7.473 1.00 90.75 102 ASP A CA 1
ATOM 841 C C . ASP A 1 102 ? -15.052 7.161 8.863 1.00 90.75 102 ASP A C 1
ATOM 843 O O . ASP A 1 102 ? -15.721 6.518 9.668 1.00 90.75 102 ASP A O 1
ATOM 847 N N . PHE A 1 103 ? -13.830 7.610 9.172 1.00 87.62 103 PHE A N 1
ATOM 848 C CA . PHE A 1 103 ? -13.067 7.282 10.382 1.00 87.62 103 PHE A CA 1
ATOM 849 C C . PHE A 1 103 ? -12.516 8.567 11.016 1.00 87.62 103 PHE A C 1
ATOM 851 O O . PHE A 1 103 ? -11.340 8.906 10.880 1.00 87.62 103 PHE A O 1
ATOM 858 N N . LYS A 1 104 ? -13.385 9.327 11.693 1.00 69.50 104 LYS A N 1
ATOM 859 C CA . LYS A 1 104 ? -12.969 10.544 12.404 1.00 69.50 104 LYS A CA 1
ATOM 860 C C . LYS A 1 104 ? -11.901 10.217 13.449 1.00 69.50 104 LYS A C 1
ATOM 862 O O . LYS A 1 104 ? -12.086 9.317 14.266 1.00 69.50 104 LYS A O 1
ATOM 867 N N . LEU A 1 105 ? -10.822 10.995 13.447 1.00 63.59 105 LEU A N 1
ATOM 868 C CA . LEU A 1 105 ? -9.959 11.099 14.615 1.00 63.59 105 LEU A CA 1
ATOM 869 C C . LEU A 1 105 ? -10.703 11.922 15.683 1.00 63.59 105 LEU A C 1
ATOM 871 O O . LEU A 1 105 ? -11.410 12.867 15.322 1.00 63.59 105 LEU A O 1
ATOM 875 N N . PRO A 1 106 ? -10.596 11.554 16.963 1.00 55.53 106 PRO A N 1
ATOM 876 C CA . PRO A 1 106 ? -11.002 12.437 18.045 1.00 55.53 106 PRO A CA 1
ATOM 877 C C . PRO A 1 106 ? -10.143 13.709 18.015 1.00 55.53 106 PRO A C 1
ATOM 879 O O . PRO A 1 106 ? -8.948 13.631 17.728 1.00 55.53 106 PRO A O 1
ATOM 882 N N . GLU A 1 107 ? -10.784 14.860 18.229 1.00 54.19 107 GLU A N 1
ATOM 883 C CA . GLU A 1 107 ? -10.110 16.151 18.447 1.00 54.19 107 GLU A CA 1
ATOM 884 C C . GLU A 1 107 ? -9.522 16.236 19.857 1.00 54.19 107 GLU A C 1
ATOM 886 O O . GLU A 1 107 ? -10.208 15.774 20.801 1.00 54.19 107 GLU A O 1
#